Protein AF-A0A0J8VC71-F1 (afdb_monomer_lite)

Foldseek 3Di:
DAWAKKWWDQDPPDIDIDRDVVVVLVVLVVPPPTWTPWIWTWDDDPPDIDIDIDGHSVRVVVSVVVD

Organism: NCBI:txid680026

Sequence (67 aa):
MEFLECNIMISCEDGTSFYTVANTLSFLDEYVGRNIISAYIKVQNNEESLMLWFGSKETLLEALLNF

Radius of gyration: 11.56 Å; chains: 1; bounding box: 29×25×30 Å

Structure (mmCIF, N/CA/C/O backbone):
data_AF-A0A0J8VC71-F1
#
_entry.id   AF-A0A0J8VC71-F1
#
loop_
_atom_site.group_PDB
_atom_site.id
_atom_site.type_symbol
_atom_site.label_atom_id
_atom_site.label_alt_id
_atom_site.label_comp_id
_atom_site.label_asym_id
_atom_site.label_entity_id
_atom_site.label_seq_id
_atom_site.pdbx_PDB_ins_code
_atom_site.Cartn_x
_atom_site.Cartn_y
_atom_site.Cartn_z
_atom_site.occupancy
_atom_site.B_iso_or_equiv
_atom_site.auth_seq_id
_atom_site.auth_comp_id
_atom_site.auth_asym_id
_atom_site.auth_atom_id
_atom_site.pdbx_PDB_model_num
ATOM 1 N N . MET A 1 1 ? 6.794 4.338 -13.690 1.00 62.44 1 MET A N 1
ATOM 2 C CA . MET A 1 1 ? 6.640 3.730 -12.358 1.00 62.44 1 MET A CA 1
ATOM 3 C C . MET A 1 1 ? 5.743 2.519 -12.489 1.00 62.44 1 MET A C 1
ATOM 5 O O . MET A 1 1 ? 4.641 2.653 -13.008 1.00 62.44 1 MET A O 1
ATOM 9 N N . GLU A 1 2 ? 6.239 1.357 -12.086 1.00 67.12 2 GLU A N 1
ATOM 10 C CA . GLU A 1 2 ? 5.490 0.102 -12.056 1.00 67.12 2 GLU A CA 1
ATOM 11 C C . GLU A 1 2 ? 5.319 -0.336 -10.596 1.00 67.12 2 GLU A C 1
ATOM 13 O O . GLU A 1 2 ? 6.249 -0.250 -9.799 1.00 67.12 2 GLU A O 1
ATOM 18 N N . PHE A 1 3 ? 4.109 -0.736 -10.210 1.00 69.25 3 PHE A N 1
ATOM 19 C CA . PHE A 1 3 ? 3.810 -1.163 -8.843 1.00 69.25 3 PHE A CA 1
ATOM 20 C C . PHE A 1 3 ? 3.970 -2.669 -8.737 1.00 69.25 3 PHE A C 1
ATOM 22 O O . PHE A 1 3 ? 3.323 -3.400 -9.482 1.00 69.25 3 PHE A O 1
ATOM 29 N N . LEU A 1 4 ? 4.806 -3.119 -7.804 1.00 68.12 4 LEU A N 1
ATOM 30 C CA . LEU A 1 4 ? 5.151 -4.533 -7.693 1.00 68.12 4 LEU A CA 1
ATOM 31 C C . LEU A 1 4 ? 4.356 -5.240 -6.596 1.00 68.12 4 LEU A C 1
ATOM 33 O O . LEU A 1 4 ? 3.883 -6.356 -6.796 1.00 68.12 4 LEU A O 1
ATOM 37 N N . GLU A 1 5 ? 4.226 -4.617 -5.423 1.00 76.88 5 GLU A N 1
ATOM 38 C CA . GLU A 1 5 ? 3.653 -5.280 -4.249 1.00 76.88 5 GLU A CA 1
ATOM 39 C C . GLU A 1 5 ? 3.234 -4.267 -3.179 1.00 76.88 5 GLU A C 1
ATOM 41 O O . GLU A 1 5 ? 3.864 -3.226 -3.009 1.00 76.88 5 GLU A O 1
ATOM 46 N N . CYS A 1 6 ? 2.208 -4.589 -2.400 1.00 77.88 6 CYS A N 1
ATOM 47 C CA . CYS A 1 6 ? 1.855 -3.892 -1.173 1.00 77.88 6 CYS A CA 1
ATOM 48 C C . CYS A 1 6 ? 1.633 -4.903 -0.050 1.00 77.88 6 CYS A C 1
ATOM 50 O O . CYS A 1 6 ? 1.005 -5.937 -0.258 1.00 77.88 6 CYS A O 1
ATOM 52 N N . ASN A 1 7 ? 2.114 -4.594 1.149 1.00 79.56 7 ASN A N 1
ATOM 53 C CA . ASN A 1 7 ? 1.884 -5.404 2.335 1.00 79.56 7 ASN A CA 1
ATOM 54 C C . ASN A 1 7 ? 1.411 -4.511 3.487 1.00 79.56 7 ASN A C 1
ATOM 56 O O . ASN A 1 7 ? 2.021 -3.476 3.758 1.00 79.56 7 ASN A O 1
ATOM 60 N N . ILE A 1 8 ? 0.324 -4.905 4.147 1.00 76.12 8 ILE A N 1
ATOM 61 C CA . ILE A 1 8 ? -0.256 -4.207 5.296 1.00 76.12 8 ILE A CA 1
ATOM 62 C C . ILE A 1 8 ? -0.381 -5.191 6.459 1.00 76.12 8 ILE A C 1
ATOM 64 O O . ILE A 1 8 ? -1.087 -6.193 6.369 1.00 76.12 8 ILE A O 1
ATOM 68 N N . MET A 1 9 ? 0.242 -4.861 7.583 1.00 78.38 9 MET A N 1
ATOM 69 C CA . MET A 1 9 ? 0.129 -5.558 8.859 1.00 78.38 9 MET A CA 1
ATOM 70 C C . MET A 1 9 ? -0.717 -4.739 9.836 1.00 78.38 9 MET A C 1
ATOM 72 O O . MET A 1 9 ? -0.434 -3.569 10.107 1.00 78.38 9 MET A O 1
ATOM 76 N N . ILE A 1 10 ? -1.770 -5.360 10.369 1.00 66.19 10 ILE A N 1
ATOM 77 C CA . ILE A 1 10 ? -2.836 -4.662 11.114 1.00 66.19 10 ILE A CA 1
ATOM 78 C C . ILE A 1 10 ? -3.050 -5.253 12.516 1.00 66.19 10 ILE A C 1
ATOM 80 O O . ILE A 1 10 ? -3.718 -4.669 13.365 1.00 66.19 10 ILE A O 1
ATOM 84 N N . SER A 1 11 ? -2.454 -6.412 12.786 1.00 62.25 11 SER A N 1
ATOM 85 C CA . SER A 1 11 ? -2.324 -7.020 14.110 1.00 62.25 11 SER A CA 1
ATOM 86 C C . SER A 1 11 ? -0.964 -7.718 14.203 1.00 62.25 11 SER A C 1
ATOM 88 O O . SER A 1 11 ? -0.269 -7.859 13.198 1.00 62.25 11 SER A O 1
ATOM 90 N N . CYS A 1 12 ? -0.570 -8.172 15.394 1.00 56.03 12 CYS A N 1
ATOM 91 C CA . CYS A 1 12 ? 0.649 -8.971 15.565 1.00 56.03 12 CYS A CA 1
ATOM 92 C C . CYS A 1 12 ? 0.547 -10.386 14.956 1.00 56.03 12 CYS A C 1
ATOM 94 O O . CYS A 1 12 ? 1.490 -11.160 15.097 1.00 56.03 12 CYS A O 1
ATOM 96 N N . 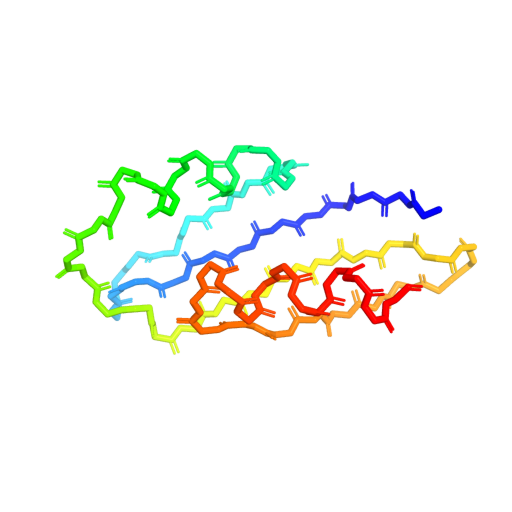GLU A 1 13 ? -0.586 -10.738 14.336 1.00 51.16 13 GLU A N 1
ATOM 97 C CA . GLU A 1 13 ? -0.901 -12.111 13.930 1.00 51.16 13 GLU A CA 1
ATOM 98 C C . GLU A 1 13 ? -1.098 -12.274 12.414 1.00 51.16 13 GLU A C 1
ATOM 100 O O . GLU A 1 13 ? -0.684 -13.305 11.899 1.00 51.16 13 GLU A O 1
ATOM 105 N N . ASP A 1 14 ? -1.600 -11.265 11.679 1.00 62.03 14 ASP A N 1
ATOM 106 C CA . ASP A 1 14 ? -1.836 -11.376 10.227 1.00 62.03 14 ASP A CA 1
ATOM 107 C C . ASP A 1 14 ? -1.330 -10.162 9.421 1.00 62.03 14 ASP A C 1
ATOM 109 O O . ASP A 1 14 ? -1.647 -8.999 9.705 1.00 62.03 14 ASP A O 1
ATOM 113 N N . GLY A 1 15 ? -0.565 -10.451 8.361 1.00 68.06 15 GLY A N 1
ATOM 114 C CA . GLY A 1 15 ? -0.192 -9.508 7.305 1.00 68.06 15 GLY A CA 1
ATOM 115 C C . GLY A 1 15 ? -0.974 -9.801 6.026 1.00 68.06 15 GLY A C 1
ATOM 116 O O . GLY A 1 15 ? -1.021 -10.941 5.572 1.00 68.06 15 GLY A O 1
ATOM 117 N N . THR A 1 16 ? -1.585 -8.779 5.431 1.00 75.19 16 THR A N 1
ATOM 118 C CA . THR A 1 16 ? -2.304 -8.892 4.154 1.00 75.19 16 THR A CA 1
ATOM 119 C C . THR A 1 16 ? -1.440 -8.340 3.028 1.00 75.19 16 THR A C 1
ATOM 121 O O . THR A 1 16 ? -0.882 -7.250 3.147 1.00 75.19 16 THR A O 1
ATOM 124 N N . SER A 1 17 ? -1.313 -9.082 1.928 1.00 75.19 17 SER A N 1
ATOM 125 C CA . SER A 1 17 ? -0.568 -8.649 0.740 1.00 75.19 17 SER A CA 1
ATOM 126 C C . SER A 1 17 ? -1.508 -8.373 -0.428 1.00 75.19 17 SER A C 1
ATOM 128 O O . SER A 1 17 ? -2.451 -9.123 -0.674 1.00 75.19 17 SER A O 1
ATOM 130 N N . PHE A 1 18 ? -1.225 -7.307 -1.167 1.00 78.38 18 PHE A N 1
ATOM 131 C CA . PHE A 1 18 ? -1.980 -6.857 -2.325 1.00 78.38 18 PHE A CA 1
ATOM 132 C C . PHE A 1 18 ? -1.031 -6.627 -3.498 1.00 78.38 18 PHE A C 1
ATOM 134 O O . PHE A 1 18 ? 0.078 -6.126 -3.333 1.00 78.38 18 PHE A O 1
ATOM 141 N N . TYR A 1 19 ? -1.489 -6.951 -4.703 1.00 72.44 19 TYR A N 1
ATOM 142 C CA . TYR A 1 19 ? -0.707 -6.769 -5.929 1.00 72.44 19 TYR A CA 1
ATOM 143 C C . TYR A 1 19 ? -0.929 -5.404 -6.593 1.00 72.44 19 TYR A C 1
ATOM 145 O O . TYR A 1 19 ? -0.250 -5.072 -7.558 1.00 72.44 19 TYR A O 1
ATOM 153 N N . THR A 1 20 ? -1.886 -4.602 -6.109 1.00 73.44 20 THR A N 1
ATOM 154 C CA . THR A 1 20 ? -2.200 -3.286 -6.679 1.00 73.44 20 THR A CA 1
ATOM 155 C C . THR A 1 20 ? -2.504 -2.264 -5.588 1.00 73.44 20 THR A C 1
ATOM 157 O O . THR A 1 20 ? -3.145 -2.582 -4.587 1.00 73.44 20 THR A O 1
ATOM 160 N N . VAL A 1 21 ? -2.110 -1.007 -5.821 1.00 73.25 21 VAL A N 1
ATOM 161 C CA . VAL A 1 21 ? -2.442 0.130 -4.941 1.00 73.25 21 VAL A CA 1
ATOM 162 C C . VAL A 1 21 ? -3.954 0.337 -4.840 1.00 73.25 21 VAL A C 1
ATOM 164 O O . VAL A 1 21 ? -4.450 0.691 -3.779 1.00 73.25 21 VAL A O 1
ATOM 167 N N . ALA A 1 22 ? -4.703 0.084 -5.916 1.00 77.56 22 ALA A N 1
ATOM 168 C CA . ALA A 1 22 ? -6.160 0.198 -5.902 1.00 77.56 22 ALA A CA 1
ATOM 169 C C . ALA A 1 22 ? -6.791 -0.746 -4.867 1.00 77.56 22 ALA A C 1
ATOM 171 O O . ALA A 1 22 ? -7.597 -0.301 -4.055 1.00 77.56 22 ALA A O 1
ATOM 172 N N . ASN A 1 23 ? -6.361 -2.012 -4.834 1.00 79.88 23 ASN A N 1
ATOM 173 C CA . ASN A 1 23 ? -6.856 -2.981 -3.857 1.00 79.88 23 ASN A CA 1
ATOM 174 C C . ASN A 1 23 ? -6.449 -2.590 -2.434 1.00 79.88 23 ASN A C 1
ATOM 176 O O . ASN A 1 23 ? -7.258 -2.704 -1.519 1.00 79.88 23 ASN A O 1
ATOM 180 N N . THR A 1 24 ? -5.229 -2.078 -2.259 1.00 80.12 24 THR A N 1
ATOM 181 C CA . THR A 1 24 ? -4.757 -1.527 -0.984 1.00 80.12 24 THR A CA 1
ATOM 182 C C . THR A 1 24 ? -5.638 -0.372 -0.506 1.00 80.12 24 THR A C 1
ATOM 184 O O . THR A 1 24 ? -6.048 -0.354 0.648 1.00 80.12 24 THR A O 1
ATOM 187 N N . LEU A 1 25 ? -5.953 0.591 -1.376 1.00 81.00 25 LEU A N 1
ATOM 188 C CA . LEU A 1 25 ? -6.771 1.753 -1.025 1.00 81.00 25 LEU A CA 1
ATOM 189 C C . LEU A 1 25 ? -8.212 1.353 -0.700 1.00 81.00 25 LEU A C 1
ATOM 191 O O . LEU A 1 25 ? -8.735 1.801 0.316 1.00 81.00 25 LEU A O 1
ATOM 195 N N . SER A 1 26 ? -8.822 0.474 -1.504 1.00 84.25 26 SER A N 1
ATOM 196 C CA . SER A 1 26 ? -10.154 -0.075 -1.222 1.00 84.25 26 SER A CA 1
ATOM 197 C C . SER A 1 26 ? -10.184 -0.828 0.104 1.00 84.25 26 SER A C 1
ATOM 199 O O . SER A 1 26 ? -11.103 -0.644 0.893 1.00 84.25 26 SER A O 1
ATOM 201 N N . PHE A 1 27 ? -9.146 -1.616 0.389 1.00 83.38 27 PHE A N 1
ATOM 202 C CA . PHE A 1 27 ? -9.013 -2.290 1.670 1.00 83.38 27 PHE A CA 1
ATOM 203 C C . PHE A 1 27 ? -8.935 -1.289 2.828 1.00 83.38 27 PHE A C 1
ATOM 205 O O . PHE A 1 27 ? -9.680 -1.423 3.790 1.00 83.38 27 PHE A O 1
ATOM 212 N N . LEU A 1 28 ? -8.085 -0.261 2.735 1.00 80.06 28 LEU A N 1
ATOM 213 C CA . LEU A 1 28 ? -7.957 0.772 3.770 1.00 80.06 28 LEU A CA 1
ATOM 214 C C . LEU A 1 28 ? -9.265 1.549 3.999 1.00 80.06 28 LEU A C 1
ATOM 216 O O . LEU A 1 28 ? -9.546 1.928 5.134 1.00 80.06 28 LEU A O 1
ATOM 220 N N . ASP A 1 29 ? -10.065 1.750 2.949 1.00 81.88 29 ASP A N 1
ATOM 221 C CA . ASP A 1 29 ? -11.390 2.377 3.029 1.00 81.88 29 ASP A CA 1
ATOM 222 C C . ASP A 1 29 ? -12.430 1.506 3.742 1.00 81.88 29 ASP A C 1
ATOM 224 O O . ASP A 1 29 ? -13.336 2.030 4.387 1.00 81.88 29 ASP A O 1
ATOM 228 N N . GLU A 1 30 ? -12.305 0.182 3.663 1.00 79.06 30 GLU A N 1
ATOM 229 C CA . GLU A 1 30 ? -13.149 -0.763 4.403 1.00 79.06 30 GLU A CA 1
ATOM 230 C C . GLU A 1 30 ? -12.639 -0.994 5.836 1.00 79.06 30 GLU A C 1
ATOM 232 O O . GLU A 1 30 ? -13.408 -1.338 6.736 1.00 79.06 30 GLU A O 1
ATOM 237 N N . TYR A 1 31 ? -11.346 -0.761 6.077 1.00 73.94 31 TYR A N 1
ATOM 238 C CA . TYR A 1 31 ? -10.662 -1.013 7.346 1.00 73.94 31 TYR A CA 1
ATOM 239 C C . TYR A 1 31 ? -10.643 0.198 8.297 1.00 73.94 31 TYR A C 1
ATOM 241 O O . TYR A 1 31 ? -9.6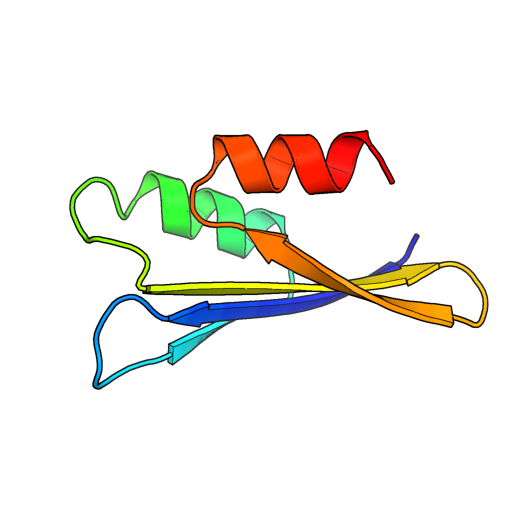64 0.450 9.005 1.00 73.94 31 TYR A O 1
ATOM 249 N N . VAL A 1 32 ? -11.750 0.944 8.363 1.00 62.66 32 VAL A N 1
ATOM 250 C CA . VAL A 1 32 ? -11.914 2.100 9.261 1.00 62.66 32 VAL A CA 1
ATOM 251 C C . VAL A 1 32 ? -12.117 1.614 10.701 1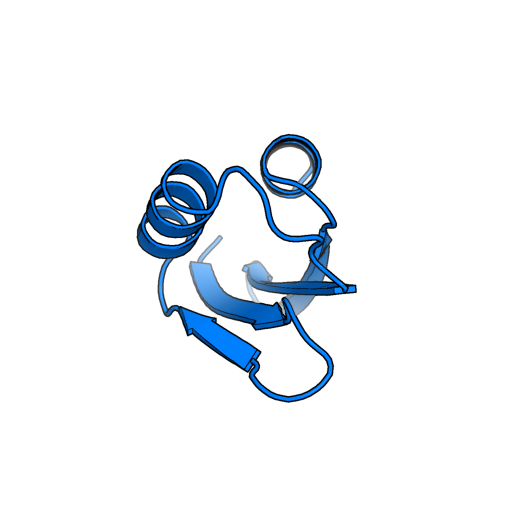.00 62.66 32 VAL A C 1
ATOM 253 O O . VAL A 1 32 ? -13.241 1.432 11.161 1.00 62.66 32 VAL A O 1
ATOM 256 N N . GLY A 1 33 ? -11.027 1.365 11.431 1.00 63.22 33 GLY A N 1
ATOM 257 C CA . GLY A 1 33 ? -11.107 1.107 12.876 1.00 63.22 33 GLY A CA 1
ATOM 258 C C . GLY A 1 33 ? -10.034 0.217 13.498 1.00 63.22 33 GLY A C 1
ATOM 259 O O . GLY A 1 33 ? -10.046 0.058 14.717 1.00 63.22 33 GLY A O 1
ATOM 260 N N . ARG A 1 34 ? -9.106 -0.362 12.722 1.00 66.19 34 ARG A N 1
ATOM 261 C CA . ARG A 1 34 ? -7.952 -1.087 13.285 1.00 66.19 34 ARG A CA 1
ATOM 262 C C . ARG A 1 34 ? -6.656 -0.307 13.074 1.00 66.19 34 ARG A C 1
ATOM 264 O O . ARG A 1 34 ? -6.467 0.316 12.034 1.00 66.19 34 ARG A O 1
ATOM 271 N N . ASN A 1 35 ? -5.761 -0.365 14.059 1.00 69.56 35 ASN A N 1
ATOM 272 C CA . ASN A 1 35 ? -4.455 0.285 13.980 1.00 69.56 35 ASN A CA 1
ATOM 273 C C . ASN A 1 35 ? -3.539 -0.486 13.025 1.00 69.56 35 ASN A C 1
ATOM 275 O O . ASN A 1 35 ? -3.238 -1.652 13.266 1.00 69.56 35 ASN A O 1
ATOM 279 N N . ILE A 1 36 ? -3.062 0.178 11.974 1.00 76.19 36 ILE A N 1
ATOM 280 C CA . ILE A 1 36 ? -1.994 -0.350 11.122 1.00 76.19 36 ILE A CA 1
ATOM 281 C C . ILE A 1 36 ? -0.705 -0.336 11.945 1.00 76.19 36 ILE A C 1
ATOM 283 O O . ILE A 1 36 ? -0.283 0.713 12.427 1.00 76.19 36 ILE A O 1
ATOM 287 N N . ILE A 1 37 ? -0.096 -1.506 12.127 1.00 77.56 37 ILE A N 1
ATOM 288 C CA . ILE A 1 37 ? 1.162 -1.648 12.871 1.00 77.56 37 ILE A CA 1
ATOM 289 C C . ILE A 1 37 ? 2.338 -1.343 11.947 1.00 77.56 37 ILE A C 1
ATOM 291 O O . ILE A 1 37 ? 3.300 -0.688 12.343 1.00 77.56 37 ILE A O 1
ATOM 295 N N . SER A 1 38 ? 2.268 -1.838 10.712 1.00 80.50 38 SER A N 1
ATOM 296 C CA . SER A 1 38 ? 3.332 -1.687 9.730 1.00 80.50 38 SER A CA 1
ATOM 297 C C . SER A 1 38 ? 2.772 -1.893 8.331 1.00 80.50 38 SER A C 1
ATOM 299 O O . SER A 1 38 ? 2.078 -2.877 8.094 1.00 80.50 38 SER A O 1
ATOM 301 N N . ALA A 1 39 ? 3.051 -0.993 7.395 1.00 85.75 39 ALA A N 1
ATOM 302 C CA . ALA A 1 39 ? 2.661 -1.188 6.009 1.00 85.75 39 ALA A CA 1
ATOM 303 C C . ALA A 1 39 ? 3.699 -0.607 5.054 1.00 85.75 39 ALA A C 1
ATOM 305 O O . ALA A 1 39 ? 4.311 0.427 5.338 1.00 85.75 39 ALA A O 1
ATOM 306 N N . TYR A 1 40 ? 3.896 -1.282 3.924 1.00 86.81 40 TYR A N 1
ATOM 307 C CA . TYR A 1 40 ? 4.780 -0.818 2.867 1.00 86.81 40 TYR A CA 1
ATOM 308 C C . TYR A 1 40 ? 4.222 -1.095 1.472 1.00 86.81 40 TYR A C 1
ATOM 310 O O . TYR A 1 40 ? 3.411 -1.999 1.253 1.00 86.81 40 TYR A O 1
ATOM 318 N N . ILE A 1 41 ? 4.704 -0.324 0.504 1.00 86.12 41 ILE A N 1
ATOM 319 C CA . ILE A 1 41 ? 4.574 -0.608 -0.924 1.00 86.12 41 ILE A CA 1
ATOM 320 C C . ILE A 1 41 ? 5.960 -0.775 -1.542 1.00 86.12 41 ILE A C 1
ATOM 322 O O . ILE A 1 41 ? 6.895 -0.058 -1.188 1.00 86.12 41 ILE A O 1
ATOM 326 N N . LYS A 1 42 ? 6.097 -1.728 -2.461 1.00 85.62 42 LYS A N 1
ATOM 327 C CA . LYS A 1 42 ? 7.245 -1.856 -3.354 1.00 85.62 42 LYS A CA 1
ATOM 328 C C . LYS A 1 42 ? 6.883 -1.253 -4.700 1.00 85.62 42 LYS A C 1
ATOM 330 O O . LYS A 1 42 ? 5.932 -1.684 -5.360 1.00 85.62 42 LYS A O 1
ATOM 335 N N . VAL A 1 43 ? 7.668 -0.264 -5.095 1.00 81.44 43 VAL A N 1
ATOM 336 C CA . VAL A 1 43 ? 7.553 0.424 -6.376 1.00 81.44 43 VAL A CA 1
ATOM 337 C C . VAL A 1 43 ? 8.818 0.186 -7.183 1.00 81.44 43 VAL A C 1
ATOM 339 O O . VAL A 1 43 ? 9.928 0.237 -6.656 1.00 81.44 43 VAL A O 1
ATOM 342 N N . GLN A 1 44 ? 8.643 -0.080 -8.468 1.00 80.25 44 GLN A N 1
ATOM 343 C CA . GLN A 1 44 ? 9.710 -0.109 -9.447 1.00 80.25 44 GLN A CA 1
ATOM 344 C C . GLN A 1 44 ? 9.750 1.228 -10.180 1.00 80.25 44 GLN A C 1
ATOM 346 O O . GLN A 1 44 ? 8.776 1.660 -10.812 1.00 80.25 44 GLN A O 1
ATOM 351 N N . ASN A 1 45 ? 10.901 1.884 -10.110 1.00 76.25 45 ASN A N 1
ATOM 352 C CA . ASN A 1 45 ? 11.182 3.091 -10.859 1.00 76.25 45 ASN A CA 1
ATOM 353 C C . ASN A 1 45 ? 12.410 2.855 -11.738 1.00 76.25 45 ASN A C 1
ATOM 355 O O . ASN A 1 45 ? 13.537 2.813 -11.254 1.00 76.25 45 ASN A O 1
ATOM 359 N N . ASN A 1 46 ? 12.177 2.682 -13.041 1.00 81.56 46 ASN A N 1
ATOM 360 C CA . ASN A 1 46 ? 13.198 2.276 -14.006 1.00 81.56 46 ASN A CA 1
ATOM 361 C C . ASN A 1 46 ? 13.863 0.946 -13.594 1.00 81.56 46 ASN A C 1
ATOM 363 O O . ASN A 1 46 ? 13.203 -0.094 -13.588 1.00 81.56 46 ASN A O 1
ATOM 367 N N . GLU A 1 47 ? 15.149 0.980 -13.243 1.00 78.94 47 GLU A N 1
ATOM 368 C CA . GLU A 1 47 ? 15.934 -0.188 -12.827 1.00 78.94 47 GLU A CA 1
ATOM 369 C C . GLU A 1 47 ? 15.987 -0.369 -11.299 1.00 78.94 47 GLU A C 1
ATOM 371 O O . GLU A 1 47 ? 16.536 -1.358 -10.817 1.00 78.94 47 GLU A O 1
ATOM 376 N N . GLU A 1 48 ? 15.401 0.547 -10.523 1.00 76.69 48 GLU A N 1
ATOM 377 C CA . GLU A 1 48 ? 15.459 0.514 -9.061 1.00 76.69 48 GLU A CA 1
ATOM 378 C C . GLU A 1 48 ? 14.138 0.043 -8.440 1.00 76.69 48 GLU A C 1
ATOM 380 O O . GLU A 1 48 ? 13.047 0.467 -8.827 1.00 76.69 48 GLU A O 1
ATOM 385 N N . SER A 1 49 ? 14.249 -0.831 -7.436 1.00 82.00 49 SER A N 1
ATOM 386 C CA . SER A 1 49 ? 13.135 -1.255 -6.585 1.00 82.00 49 SER A CA 1
ATOM 387 C C . SER A 1 49 ? 13.238 -0.548 -5.241 1.00 82.00 49 SER A C 1
ATOM 389 O O . SER A 1 49 ? 14.220 -0.718 -4.518 1.00 82.00 49 SER A O 1
ATOM 391 N N . LEU A 1 50 ? 12.201 0.201 -4.880 1.00 83.88 50 LEU A N 1
ATOM 392 C CA . LEU A 1 50 ? 12.150 1.013 -3.667 1.00 83.88 50 LEU A CA 1
ATOM 393 C C . LEU A 1 50 ? 10.969 0.586 -2.794 1.00 83.88 50 LEU A C 1
ATOM 395 O O . LEU A 1 50 ? 9.930 0.151 -3.289 1.00 83.88 50 LEU A O 1
ATOM 399 N N . MET A 1 51 ? 11.154 0.685 -1.478 1.00 87.31 51 MET A N 1
ATOM 400 C CA . MET A 1 51 ? 10.146 0.343 -0.476 1.00 87.31 51 MET A CA 1
ATOM 401 C C . MET A 1 51 ? 9.711 1.611 0.258 1.00 87.31 51 MET A C 1
ATOM 403 O O . MET A 1 51 ? 10.539 2.271 0.885 1.00 87.31 51 MET A O 1
ATOM 407 N N . LEU A 1 52 ? 8.421 1.939 0.189 1.00 86.50 52 LEU A N 1
ATOM 408 C CA . LEU A 1 52 ? 7.832 3.109 0.843 1.00 86.50 52 LEU A CA 1
ATOM 409 C C . LEU A 1 52 ? 6.939 2.659 1.990 1.00 86.50 52 LEU A C 1
ATOM 411 O O . LEU A 1 52 ? 6.023 1.865 1.785 1.00 86.50 52 LEU A O 1
ATOM 415 N N . TRP A 1 53 ? 7.214 3.168 3.187 1.00 87.31 53 TRP A N 1
ATOM 416 C CA . TRP A 1 53 ? 6.464 2.854 4.400 1.00 87.31 53 TRP A CA 1
ATOM 417 C C . TRP A 1 53 ? 5.319 3.842 4.601 1.00 87.31 53 TRP A C 1
ATOM 419 O O . TRP A 1 53 ? 5.479 5.035 4.354 1.00 87.31 53 TRP A O 1
ATOM 429 N N . PHE A 1 54 ? 4.183 3.355 5.090 1.00 85.31 54 PHE 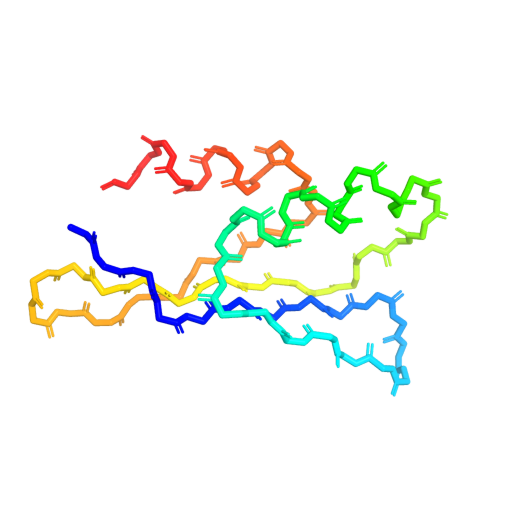A N 1
ATOM 430 C CA . PHE A 1 54 ? 3.024 4.187 5.402 1.00 85.31 54 PHE A CA 1
ATOM 431 C C . PHE A 1 54 ? 2.286 3.664 6.638 1.00 85.31 54 PHE A C 1
ATOM 433 O O . PHE A 1 54 ? 2.386 2.490 6.994 1.00 85.31 54 PHE A O 1
ATOM 440 N N . GLY A 1 55 ? 1.555 4.553 7.310 1.00 81.12 55 GLY A N 1
ATOM 441 C CA . GLY A 1 55 ? 0.784 4.233 8.521 1.00 81.12 55 GLY A CA 1
ATOM 442 C C . GLY A 1 55 ? -0.708 4.548 8.409 1.00 81.12 55 GLY A C 1
ATOM 443 O O . GLY A 1 55 ? -1.474 4.244 9.317 1.00 81.12 55 GLY A O 1
ATOM 444 N N . SER A 1 56 ? -1.129 5.168 7.308 1.00 80.12 56 SER A N 1
ATOM 445 C CA . SER A 1 56 ? -2.513 5.544 7.025 1.00 80.12 56 SER A CA 1
ATOM 446 C C . SER A 1 56 ? -2.738 5.669 5.519 1.00 80.12 56 SER A C 1
ATOM 448 O O . SER A 1 56 ? -1.785 5.668 4.734 1.00 80.12 56 SER A O 1
ATOM 450 N N . LYS A 1 57 ? -3.998 5.831 5.108 1.00 83.69 57 LYS A N 1
ATOM 451 C CA . LYS A 1 57 ? -4.343 6.122 3.713 1.00 83.69 57 LYS A CA 1
ATOM 452 C C . LYS A 1 57 ? -3.702 7.429 3.234 1.00 83.69 57 LYS A C 1
ATOM 454 O O . LYS A 1 57 ? -3.174 7.47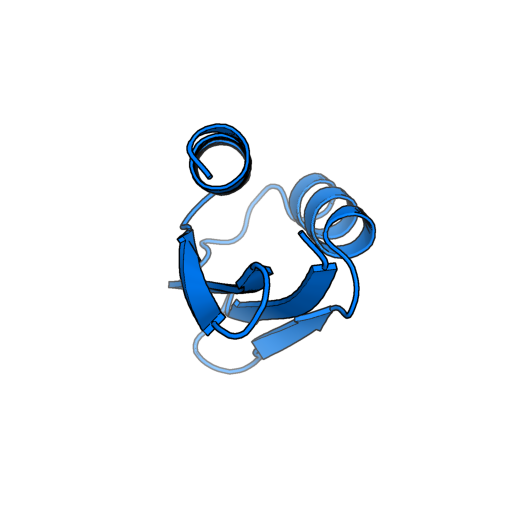9 2.130 1.00 83.69 57 LYS A O 1
ATOM 459 N N . GLU A 1 58 ? -3.707 8.469 4.060 1.00 86.56 58 GLU A N 1
ATOM 460 C CA . GLU A 1 58 ? -3.147 9.782 3.725 1.00 86.56 58 GLU A CA 1
ATOM 461 C C . GLU A 1 58 ? -1.634 9.702 3.515 1.00 86.56 58 GLU A C 1
ATOM 463 O O . GLU A 1 58 ? -1.138 10.175 2.497 1.00 86.56 58 GLU A O 1
ATOM 468 N N . THR A 1 59 ? -0.913 9.043 4.428 1.00 86.62 59 THR A N 1
ATOM 469 C CA . THR A 1 59 ? 0.549 8.877 4.311 1.00 86.62 59 THR A CA 1
ATOM 470 C C . THR A 1 59 ? 0.942 8.002 3.121 1.00 86.62 59 THR A C 1
ATOM 472 O O . THR A 1 59 ? 1.977 8.242 2.507 1.00 86.62 59 THR A O 1
ATOM 475 N N . LEU A 1 60 ? 0.101 7.034 2.735 1.00 85.00 60 LEU A N 1
ATOM 476 C CA . LEU A 1 60 ? 0.277 6.280 1.494 1.00 85.00 60 LEU A CA 1
ATOM 477 C C . LEU A 1 60 ? 0.121 7.181 0.263 1.00 85.00 60 LEU A C 1
ATOM 479 O O . LEU A 1 60 ? 0.972 7.152 -0.620 1.00 85.00 60 LEU A O 1
ATOM 483 N N . LEU A 1 61 ? -0.946 7.983 0.195 1.00 86.19 61 LEU A N 1
ATOM 484 C CA . LEU A 1 61 ? -1.162 8.909 -0.922 1.00 86.19 61 LEU A CA 1
ATOM 485 C C . LEU A 1 61 ? -0.029 9.935 -1.022 1.00 86.19 61 LEU A C 1
ATOM 487 O O . LEU A 1 61 ? 0.444 10.213 -2.117 1.00 86.19 61 LEU A O 1
ATOM 491 N N . GLU A 1 62 ? 0.443 10.454 0.108 1.00 86.00 62 GLU A N 1
ATOM 492 C CA . GLU A 1 62 ? 1.585 11.364 0.161 1.00 86.00 62 GLU A CA 1
ATOM 493 C C . GLU A 1 62 ? 2.880 10.692 -0.318 1.00 86.00 62 GLU A C 1
ATOM 495 O O . GLU A 1 62 ? 3.601 11.270 -1.131 1.00 86.00 62 GLU A O 1
ATOM 500 N N . ALA A 1 63 ? 3.162 9.461 0.121 1.00 82.94 63 ALA A N 1
ATOM 501 C CA . ALA A 1 63 ? 4.329 8.702 -0.330 1.00 82.94 63 ALA A CA 1
ATOM 502 C C . ALA A 1 63 ? 4.288 8.417 -1.839 1.00 82.94 63 ALA A C 1
ATOM 504 O O . ALA A 1 63 ? 5.329 8.421 -2.482 1.00 82.94 63 ALA A O 1
ATOM 505 N N . LEU A 1 64 ? 3.096 8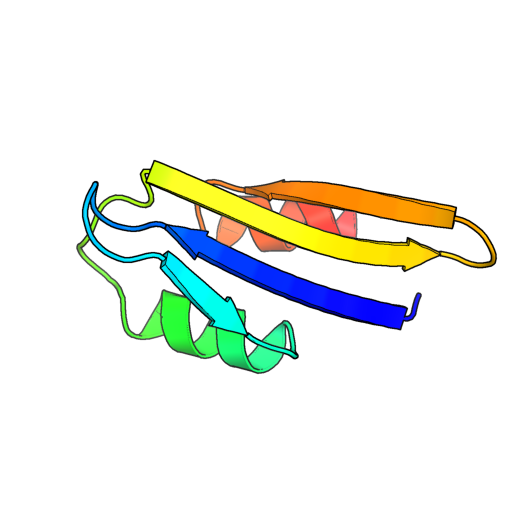.197 -2.399 1.00 80.94 64 LEU A N 1
ATOM 506 C CA . LEU A 1 64 ? 2.879 7.973 -3.829 1.00 80.94 64 LEU A CA 1
ATOM 507 C C . LEU A 1 64 ? 2.980 9.250 -4.671 1.00 80.94 64 LEU A C 1
ATOM 509 O O . LEU A 1 64 ? 3.390 9.175 -5.822 1.00 80.94 64 LEU A O 1
ATOM 513 N N . LEU A 1 65 ? 2.554 10.396 -4.132 1.00 82.44 65 LEU A N 1
ATOM 514 C CA . LEU A 1 65 ? 2.573 11.688 -4.828 1.00 82.44 65 LEU A CA 1
ATOM 515 C C . LEU A 1 65 ? 3.952 12.353 -4.812 1.00 82.44 65 LEU A C 1
ATOM 517 O O . LEU A 1 65 ? 4.262 13.128 -5.713 1.00 82.44 65 LEU A O 1
ATOM 521 N N . ASN A 1 66 ? 4.756 12.080 -3.784 1.00 74.69 66 ASN A N 1
ATOM 522 C CA . ASN A 1 66 ? 6.123 12.590 -3.655 1.00 74.69 66 ASN A CA 1
ATOM 523 C C . ASN A 1 66 ? 7.173 11.697 -4.348 1.00 74.69 66 ASN A C 1
ATOM 525 O O . ASN A 1 66 ? 8.370 11.885 -4.122 1.00 74.69 66 ASN A O 1
ATOM 529 N N . PHE A 1 67 ? 6.731 10.737 -5.165 1.00 66.00 67 PHE A N 1
ATOM 530 C CA . PHE A 1 67 ? 7.561 9.792 -5.916 1.00 66.00 67 PHE A CA 1
ATOM 531 C C . PHE A 1 67 ? 7.355 9.946 -7.423 1.00 66.00 67 PHE A C 1
ATOM 533 O O . PHE A 1 67 ? 8.344 9.754 -8.167 1.00 66.00 67 PHE A O 1
#

Secondary structure (DSSP, 8-state):
-EEEEEEEE-SSS-EEEESSHHHHHHHHHH-TTS---EEEEEEEETTEEEEEEESSHHHHHHHHHT-

pLDDT: mean 77.02, std 8.23, range [51.16, 87.31]